Protein AF-A0A839JGN2-F1 (afdb_monomer)

Structure (mmCIF, N/CA/C/O backbone):
data_AF-A0A839JGN2-F1
#
_entry.id   AF-A0A839JGN2-F1
#
loop_
_atom_site.group_PDB
_atom_site.id
_atom_site.type_symbol
_atom_site.label_atom_id
_atom_site.label_alt_id
_atom_site.label_comp_id
_atom_site.label_asym_id
_atom_site.label_entity_id
_atom_site.label_seq_id
_atom_site.pdbx_PDB_ins_code
_atom_site.Cartn_x
_atom_site.Cartn_y
_atom_site.Cartn_z
_atom_site.occupancy
_atom_site.B_iso_or_equiv
_atom_site.auth_seq_id
_atom_site.auth_comp_id
_atom_site.auth_asym_id
_atom_site.auth_atom_id
_atom_site.pdbx_PDB_model_num
ATOM 1 N N . MET A 1 1 ? 6.045 -3.611 -18.227 1.00 92.69 1 MET A N 1
ATOM 2 C CA . MET A 1 1 ? 7.074 -3.092 -19.153 1.00 92.69 1 MET A CA 1
ATOM 3 C C . MET A 1 1 ? 8.140 -4.150 -19.442 1.00 92.69 1 MET A C 1
ATOM 5 O O . MET A 1 1 ? 8.399 -4.988 -18.579 1.00 92.69 1 MET A O 1
ATOM 9 N N . ALA A 1 2 ? 8.732 -4.194 -20.642 1.00 96.12 2 ALA 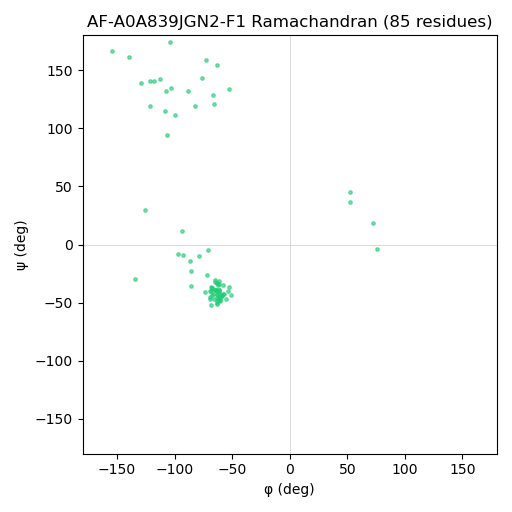A N 1
ATOM 10 C CA . ALA A 1 2 ? 9.823 -5.134 -20.923 1.00 96.12 2 ALA A CA 1
ATOM 11 C C . ALA A 1 2 ? 11.137 -4.646 -20.293 1.00 96.12 2 ALA A C 1
ATOM 13 O O . ALA A 1 2 ? 11.413 -3.451 -20.277 1.00 96.12 2 ALA A O 1
ATOM 14 N N . LEU A 1 3 ? 11.969 -5.567 -19.793 1.00 96.31 3 LEU A N 1
ATOM 15 C CA . LEU A 1 3 ? 13.224 -5.245 -19.096 1.00 96.31 3 LEU A CA 1
ATOM 16 C C . LEU A 1 3 ? 14.151 -4.317 -19.898 1.00 96.31 3 LEU A C 1
ATOM 18 O O . LEU A 1 3 ? 14.818 -3.461 -19.323 1.00 96.31 3 LEU A O 1
ATOM 22 N N . ARG A 1 4 ? 14.191 -4.476 -21.225 1.00 95.56 4 ARG A N 1
ATOM 23 C CA . ARG A 1 4 ? 15.002 -3.620 -22.099 1.00 95.56 4 ARG A CA 1
ATOM 24 C C . ARG A 1 4 ? 14.530 -2.166 -22.073 1.00 95.56 4 ARG A C 1
ATOM 26 O O . ARG A 1 4 ? 15.369 -1.275 -22.067 1.00 95.56 4 ARG A O 1
ATOM 33 N N . ASP A 1 5 ? 13.222 -1.947 -22.033 1.00 95.81 5 ASP A N 1
ATOM 34 C CA . ASP A 1 5 ? 12.643 -0.605 -22.044 1.00 95.81 5 ASP A CA 1
ATOM 35 C C . ASP A 1 5 ? 12.865 0.067 -20.682 1.00 95.81 5 ASP A C 1
ATOM 37 O O . ASP A 1 5 ? 13.313 1.206 -20.626 1.00 95.81 5 ASP A O 1
ATOM 41 N N . VAL A 1 6 ? 12.712 -0.685 -19.580 1.00 95.75 6 VAL A N 1
ATOM 42 C CA . VAL A 1 6 ? 13.042 -0.208 -18.219 1.00 95.75 6 VAL A CA 1
ATOM 43 C C . VAL A 1 6 ? 14.495 0.233 -18.125 1.00 95.75 6 VAL A C 1
ATOM 45 O O . VAL A 1 6 ? 14.779 1.277 -17.556 1.00 95.75 6 VAL A O 1
ATOM 48 N N . LYS A 1 7 ? 15.426 -0.530 -18.708 1.00 94.44 7 LYS A N 1
ATOM 49 C CA . LYS A 1 7 ? 16.849 -0.172 -18.698 1.00 94.44 7 LYS A CA 1
ATOM 50 C C . LYS A 1 7 ? 17.109 1.203 -19.330 1.00 94.44 7 LYS A C 1
ATOM 52 O O . LYS A 1 7 ? 18.012 1.900 -18.881 1.00 94.44 7 LYS A O 1
ATOM 57 N N . ASN A 1 8 ? 16.346 1.574 -20.357 1.00 96.62 8 ASN A N 1
ATOM 58 C CA . ASN A 1 8 ? 16.521 2.839 -21.070 1.00 96.62 8 ASN A CA 1
ATOM 59 C C . ASN A 1 8 ? 15.777 4.012 -20.409 1.00 96.62 8 ASN A C 1
ATOM 61 O O . ASN A 1 8 ? 16.184 5.151 -20.603 1.00 96.62 8 ASN A O 1
ATOM 65 N N . HIS A 1 9 ? 14.733 3.733 -19.621 1.00 96.25 9 HIS A N 1
ATOM 66 C CA . HIS A 1 9 ? 13.836 4.735 -19.027 1.00 96.25 9 HIS A CA 1
ATOM 67 C C . HIS A 1 9 ? 13.719 4.601 -17.500 1.00 96.25 9 HIS A C 1
ATOM 69 O O . HIS A 1 9 ? 12.681 4.908 -16.922 1.00 96.25 9 HIS A O 1
ATOM 75 N N . LEU A 1 10 ? 14.763 4.111 -16.818 1.00 96.31 10 LEU A N 1
ATOM 76 C CA . LEU A 1 10 ? 14.672 3.804 -15.385 1.00 96.31 10 LEU A CA 1
ATOM 77 C C . LEU A 1 10 ? 14.353 5.046 -14.544 1.00 96.31 10 LEU A C 1
ATOM 79 O O . LEU A 1 10 ? 13.552 4.949 -13.624 1.00 96.31 10 LEU A O 1
ATOM 83 N N . SER A 1 11 ? 14.942 6.198 -14.873 1.00 97.19 11 SER A N 1
ATOM 84 C CA . SER A 1 11 ? 14.662 7.451 -14.165 1.00 97.19 11 SER A CA 1
ATOM 85 C C . SER A 1 11 ? 13.189 7.837 -14.261 1.00 97.19 11 SER A C 1
ATOM 87 O O . SER A 1 11 ? 12.585 8.106 -13.236 1.00 97.19 11 SER A O 1
ATOM 89 N N . GLU A 1 12 ? 12.589 7.772 -15.454 1.00 96.44 12 GLU A N 1
ATOM 90 C CA . GLU A 1 12 ? 11.158 8.052 -15.654 1.00 96.44 12 GLU A CA 1
ATOM 91 C C . GLU A 1 12 ? 10.273 7.073 -14.871 1.00 96.44 12 GLU A C 1
ATOM 93 O O . GLU A 1 12 ? 9.274 7.481 -14.289 1.00 96.44 12 GLU A O 1
ATOM 98 N N . VAL A 1 13 ? 10.658 5.793 -14.819 1.00 96.69 13 VAL A N 1
ATOM 99 C CA . VAL A 1 13 ? 9.943 4.772 -14.038 1.00 96.69 13 VAL A CA 1
ATOM 100 C C . VAL A 1 13 ? 9.974 5.085 -12.546 1.00 96.69 13 VAL A C 1
ATOM 102 O O . VAL A 1 13 ? 8.938 4.978 -11.900 1.00 96.69 13 VAL A O 1
ATOM 105 N N . VAL A 1 14 ? 11.138 5.445 -11.998 1.00 96.50 14 VAL A N 1
ATOM 106 C CA . VAL A 1 14 ? 11.285 5.792 -10.573 1.00 96.50 14 VAL A CA 1
ATOM 107 C C . VAL A 1 14 ? 10.453 7.031 -10.247 1.00 96.50 14 VAL A C 1
ATOM 109 O O . VAL A 1 14 ? 9.606 6.996 -9.361 1.00 96.50 14 VAL A O 1
ATOM 112 N N . ASP A 1 15 ? 10.621 8.078 -11.045 1.00 96.50 15 ASP A N 1
ATOM 113 C CA . ASP A 1 15 ? 9.864 9.321 -10.966 1.00 96.50 15 ASP A CA 1
ATOM 114 C C . ASP A 1 15 ? 8.341 9.102 -11.003 1.00 96.50 15 ASP A C 1
ATOM 116 O O . ASP A 1 15 ? 7.587 9.788 -10.312 1.00 96.50 15 ASP A O 1
ATOM 120 N N . GLN A 1 16 ? 7.876 8.173 -11.841 1.00 95.50 16 GLN A N 1
ATOM 121 C CA . GLN A 1 16 ? 6.464 7.832 -11.955 1.00 95.50 16 GLN A CA 1
ATOM 122 C C . GLN A 1 16 ? 5.956 7.136 -10.688 1.00 95.50 16 GLN A C 1
ATOM 124 O O . GLN A 1 16 ? 4.957 7.578 -10.124 1.00 95.50 16 GLN A O 1
ATOM 129 N N . VAL A 1 17 ? 6.632 6.076 -10.224 1.00 97.00 17 VAL A N 1
ATOM 130 C CA . VAL A 1 17 ? 6.162 5.322 -9.046 1.00 97.00 17 VAL A CA 1
ATOM 131 C C . VAL A 1 17 ? 6.197 6.166 -7.773 1.00 97.00 17 VAL A C 1
ATOM 133 O O . VAL A 1 17 ? 5.328 5.999 -6.928 1.00 97.00 17 VAL A O 1
ATOM 136 N N . GLU 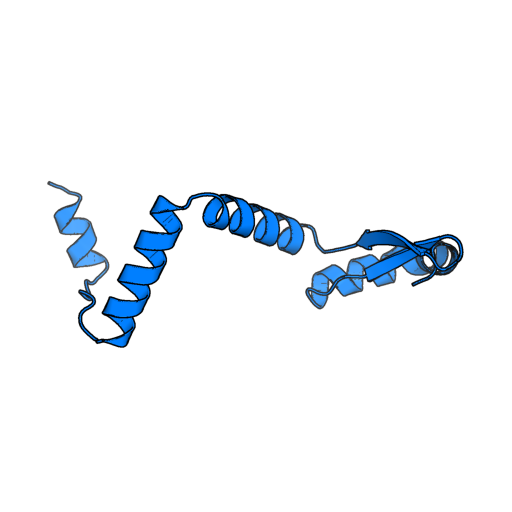A 1 18 ? 7.144 7.101 -7.649 1.00 96.31 18 GLU A N 1
ATOM 137 C CA . GLU A 1 18 ? 7.206 8.027 -6.511 1.00 96.31 18 GLU A CA 1
ATOM 138 C C . GLU A 1 18 ? 6.056 9.039 -6.501 1.00 96.31 18 GLU A C 1
ATOM 140 O O . GLU A 1 18 ? 5.528 9.353 -5.440 1.00 96.31 18 GLU A O 1
ATOM 145 N N . ARG A 1 19 ? 5.660 9.574 -7.663 1.00 96.00 19 ARG A N 1
ATOM 146 C CA . ARG A 1 19 ? 4.629 10.626 -7.730 1.00 96.00 19 ARG A CA 1
ATOM 147 C C . ARG A 1 19 ? 3.210 10.086 -7.777 1.00 96.00 19 ARG A C 1
ATOM 149 O O . ARG A 1 19 ? 2.293 10.730 -7.275 1.00 96.00 19 ARG A O 1
ATOM 156 N N . GLU A 1 20 ? 3.017 8.963 -8.456 1.00 95.31 20 GLU A N 1
ATOM 157 C CA . GLU A 1 20 ? 1.688 8.426 -8.749 1.00 95.31 20 GLU A CA 1
ATOM 158 C C . GLU A 1 20 ? 1.256 7.343 -7.756 1.00 95.31 20 GLU A C 1
ATOM 160 O O . GLU A 1 20 ? 0.095 6.940 -7.791 1.00 95.31 20 GLU A O 1
ATOM 165 N N . HIS A 1 21 ? 2.156 6.885 -6.874 1.00 91.75 21 HIS A N 1
ATOM 166 C CA . HIS A 1 21 ? 1.927 5.739 -5.986 1.00 91.75 21 HIS A CA 1
ATOM 167 C C . HIS A 1 21 ? 1.451 4.485 -6.752 1.00 91.75 21 HIS A C 1
ATOM 169 O O . HIS A 1 21 ? 0.592 3.725 -6.297 1.00 91.75 21 HIS A O 1
ATOM 175 N N . ASP A 1 22 ? 1.985 4.288 -7.964 1.00 90.56 22 ASP A N 1
ATOM 176 C CA . ASP A 1 22 ? 1.708 3.127 -8.816 1.00 90.56 22 ASP A CA 1
ATOM 177 C C . ASP A 1 22 ? 2.883 2.132 -8.799 1.00 90.56 22 ASP A C 1
ATOM 179 O O . ASP A 1 22 ? 3.952 2.370 -8.232 1.00 90.56 22 ASP A O 1
ATOM 183 N N . ARG A 1 23 ? 2.698 0.980 -9.446 1.00 95.69 23 ARG A N 1
ATOM 184 C CA . ARG A 1 23 ? 3.702 -0.071 -9.600 1.00 95.69 23 ARG A CA 1
ATOM 185 C C . ARG A 1 23 ? 3.992 -0.373 -11.060 1.00 95.69 23 ARG A C 1
ATOM 187 O O . ARG A 1 23 ? 3.095 -0.560 -11.880 1.00 95.69 23 ARG A O 1
ATOM 194 N N . VAL A 1 24 ? 5.262 -0.614 -11.367 1.00 97.31 24 VAL A N 1
ATOM 195 C CA . VAL A 1 24 ? 5.685 -1.080 -12.692 1.00 97.31 24 VAL A CA 1
ATOM 196 C C . VAL A 1 24 ? 6.125 -2.536 -12.626 1.00 97.31 24 VAL A C 1
ATOM 198 O O . VAL A 1 24 ? 7.141 -2.879 -12.027 1.00 97.31 24 VAL A O 1
ATOM 201 N N . VAL A 1 25 ? 5.390 -3.417 -13.309 1.00 97.88 25 VAL A N 1
ATOM 202 C CA . VAL A 1 25 ? 5.780 -4.827 -13.467 1.00 97.88 25 VAL A CA 1
ATOM 203 C C . VAL A 1 25 ? 6.788 -4.964 -14.607 1.00 97.88 25 VAL A C 1
ATOM 205 O O . VAL A 1 25 ? 6.481 -4.682 -15.769 1.00 97.88 25 VAL A O 1
ATOM 208 N N . ILE A 1 26 ? 7.988 -5.445 -14.298 1.00 97.94 26 ILE A N 1
ATOM 209 C CA . ILE A 1 26 ? 9.055 -5.725 -15.259 1.00 97.94 26 ILE A CA 1
ATOM 210 C C . ILE A 1 26 ? 8.916 -7.154 -15.779 1.00 97.94 26 ILE A C 1
ATOM 212 O O . ILE A 1 26 ? 8.810 -8.107 -15.006 1.00 97.94 26 ILE A O 1
ATOM 216 N N . THR A 1 27 ? 8.983 -7.320 -17.100 1.00 98.38 27 THR A N 1
ATOM 217 C CA . THR A 1 27 ? 8.938 -8.628 -17.763 1.00 98.38 27 THR A CA 1
ATOM 218 C C . THR A 1 27 ? 10.262 -8.986 -18.440 1.00 98.38 27 THR A C 1
ATOM 220 O O . THR A 1 27 ? 10.922 -8.139 -19.047 1.00 98.38 27 THR A O 1
ATOM 223 N N . LYS A 1 28 ? 10.643 -10.266 -18.383 1.00 97.25 28 LYS A N 1
ATOM 224 C CA . LYS A 1 28 ? 11.788 -10.852 -19.093 1.00 97.25 28 LYS A CA 1
ATOM 225 C C . LYS A 1 28 ? 11.288 -11.983 -19.994 1.00 97.25 28 LYS A C 1
ATOM 227 O O . LYS A 1 28 ? 10.705 -12.952 -19.514 1.00 97.25 28 LYS A O 1
ATOM 232 N N . HIS A 1 29 ? 11.498 -11.854 -21.306 1.00 9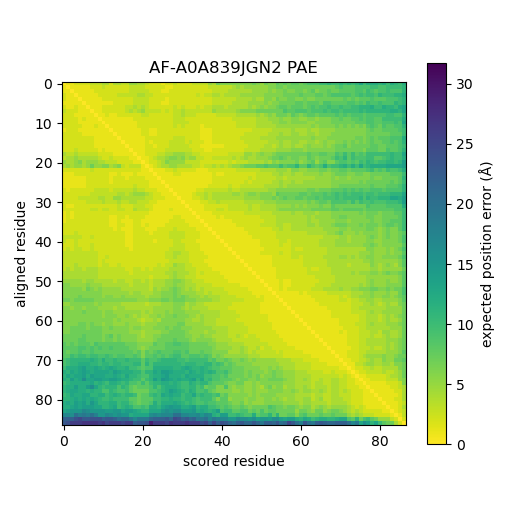5.88 29 HIS A N 1
ATOM 233 C CA . HIS A 1 29 ?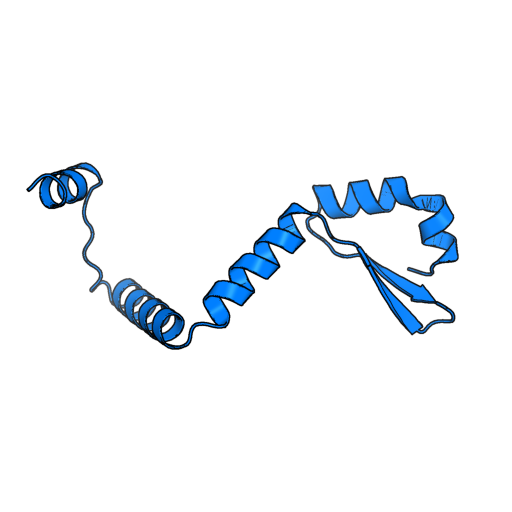 10.931 -12.761 -22.321 1.00 95.88 29 HIS A CA 1
ATOM 234 C C . HIS A 1 29 ? 9.403 -12.925 -22.179 1.00 95.88 29 HIS A C 1
ATOM 236 O O . HIS A 1 29 ? 8.890 -14.040 -22.159 1.00 95.88 29 HIS A O 1
ATOM 242 N N . GLY A 1 30 ? 8.688 -11.809 -21.991 1.00 95.81 30 GLY A N 1
ATOM 243 C CA . GLY A 1 30 ? 7.225 -11.780 -21.849 1.00 95.81 30 GLY A CA 1
ATOM 244 C C . GLY A 1 30 ? 6.681 -12.254 -20.496 1.00 95.81 30 GLY A C 1
ATOM 245 O O . GLY A 1 30 ? 5.482 -12.153 -20.264 1.00 95.81 30 GLY A O 1
ATOM 246 N N . ARG A 1 31 ? 7.533 -12.734 -19.580 1.00 97.81 31 ARG A N 1
ATOM 247 C CA . ARG A 1 31 ? 7.115 -13.223 -18.257 1.00 97.81 31 ARG A CA 1
ATOM 248 C C . ARG A 1 31 ? 7.426 -12.200 -17.162 1.00 97.81 31 ARG A C 1
ATOM 250 O O . ARG A 1 31 ? 8.544 -11.680 -17.178 1.00 97.81 31 ARG A O 1
ATOM 257 N N . PRO A 1 32 ? 6.506 -11.915 -16.220 1.00 98.19 32 PRO A N 1
ATOM 258 C CA . PRO A 1 32 ? 6.798 -11.089 -15.048 1.00 98.19 32 PRO A CA 1
ATOM 259 C C . PRO A 1 32 ? 8.020 -11.609 -14.288 1.00 98.19 32 PRO A C 1
ATOM 261 O O . PRO A 1 32 ? 8.157 -12.814 -14.084 1.00 98.19 32 PRO A O 1
ATOM 264 N N . ALA A 1 33 ? 8.920 -10.705 -13.915 1.00 97.88 33 ALA A N 1
ATOM 265 C CA . ALA A 1 33 ? 10.196 -11.041 -13.288 1.00 97.88 33 ALA A CA 1
ATOM 266 C C . ALA A 1 33 ? 10.521 -10.163 -12.072 1.00 97.88 33 ALA A C 1
ATOM 268 O O . ALA A 1 33 ? 11.203 -10.632 -11.167 1.00 97.88 33 ALA A O 1
ATOM 269 N N . ALA A 1 34 ? 10.056 -8.912 -12.049 1.00 97.44 34 ALA A N 1
ATOM 270 C CA . ALA A 1 34 ? 10.227 -7.995 -10.924 1.00 97.44 34 ALA A CA 1
ATOM 271 C C . ALA A 1 34 ? 9.108 -6.944 -10.913 1.00 97.44 34 ALA A C 1
ATOM 273 O O . ALA A 1 34 ? 8.401 -6.779 -11.910 1.00 97.44 34 ALA A O 1
ATOM 274 N N . VAL A 1 35 ? 8.968 -6.226 -9.803 1.00 97.56 35 VAL A N 1
ATOM 275 C CA . VAL A 1 35 ? 8.074 -5.072 -9.663 1.00 97.56 35 VAL A CA 1
ATOM 276 C C . VAL A 1 35 ? 8.884 -3.917 -9.085 1.00 97.56 35 VAL A C 1
ATOM 278 O O . VAL A 1 35 ? 9.707 -4.137 -8.201 1.00 97.56 35 VAL A O 1
ATOM 281 N N . VAL A 1 36 ? 8.662 -2.713 -9.604 1.00 97.25 36 VAL A N 1
ATOM 282 C CA . VAL A 1 36 ? 9.163 -1.458 -9.036 1.00 97.25 36 VAL A CA 1
ATOM 283 C C . VAL A 1 36 ? 7.982 -0.729 -8.411 1.00 97.25 36 VAL A C 1
ATOM 285 O O . VAL A 1 36 ? 6.929 -0.630 -9.038 1.00 97.25 36 VAL A O 1
ATOM 288 N N . VAL A 1 37 ? 8.169 -0.261 -7.185 1.00 97.69 37 VAL A N 1
ATOM 289 C CA . VAL A 1 37 ? 7.246 0.562 -6.394 1.00 97.69 37 VAL A CA 1
ATOM 290 C C . VAL A 1 37 ? 8.074 1.619 -5.671 1.00 97.69 37 VAL A C 1
ATOM 292 O O . VAL A 1 37 ? 9.292 1.443 -5.545 1.00 97.69 37 VAL A O 1
ATOM 295 N N . SER A 1 38 ? 7.440 2.692 -5.199 1.00 97.88 38 SER A N 1
ATOM 296 C CA . SER A 1 38 ? 8.116 3.631 -4.305 1.00 97.88 38 SER A CA 1
ATOM 297 C C . SER A 1 38 ? 8.507 2.938 -2.990 1.00 97.88 38 SER A C 1
ATOM 299 O O . SER A 1 38 ? 7.914 1.930 -2.588 1.00 97.88 38 SER A O 1
ATOM 301 N N . VAL A 1 39 ? 9.536 3.463 -2.321 1.00 97.56 39 VAL A N 1
ATOM 302 C CA . VAL A 1 39 ? 9.975 2.936 -1.019 1.00 97.56 39 VAL A CA 1
ATOM 303 C C . VAL A 1 39 ? 8.877 3.109 0.032 1.00 97.56 39 VAL A C 1
ATOM 305 O O . VAL A 1 39 ? 8.629 2.185 0.804 1.00 97.56 39 VAL A O 1
ATOM 308 N N . ASP A 1 40 ? 8.187 4.249 0.018 1.00 97.19 40 ASP A N 1
ATOM 309 C CA . ASP A 1 40 ? 7.113 4.560 0.963 1.00 97.19 40 ASP A CA 1
ATOM 310 C C . ASP A 1 40 ? 5.914 3.618 0.792 1.00 97.19 40 ASP A C 1
ATOM 312 O O . ASP A 1 40 ? 5.349 3.148 1.784 1.00 97.19 40 ASP A O 1
ATOM 316 N N . ASP A 1 41 ? 5.561 3.261 -0.448 1.00 97.06 41 ASP A N 1
ATOM 317 C CA . ASP A 1 41 ? 4.488 2.296 -0.703 1.00 97.06 41 ASP A CA 1
ATOM 318 C C . ASP A 1 41 ? 4.888 0.888 -0.264 1.00 97.06 41 ASP A C 1
ATOM 320 O O . ASP A 1 41 ? 4.070 0.165 0.307 1.00 97.06 41 ASP A O 1
ATOM 324 N N . LEU A 1 42 ? 6.145 0.482 -0.492 1.00 97.88 42 LEU A N 1
ATOM 325 C CA . LEU A 1 42 ? 6.631 -0.809 -0.007 1.00 97.88 42 LEU A CA 1
ATOM 326 C C . LEU A 1 42 ? 6.576 -0.873 1.525 1.00 97.88 42 LEU A C 1
ATOM 328 O O . LEU A 1 42 ? 6.032 -1.836 2.062 1.00 97.88 42 LEU A O 1
ATOM 332 N N . ALA A 1 43 ? 7.062 0.162 2.213 1.00 97.50 43 ALA A N 1
ATOM 333 C CA . ALA A 1 43 ? 7.017 0.244 3.670 1.00 97.50 43 ALA A CA 1
ATOM 334 C C . ALA A 1 43 ? 5.571 0.219 4.198 1.00 97.50 43 ALA A C 1
ATOM 336 O O . ALA A 1 43 ? 5.266 -0.515 5.138 1.00 97.50 43 ALA A O 1
ATOM 337 N N . SER A 1 44 ? 4.658 0.944 3.545 1.00 96.81 44 SER A N 1
ATOM 338 C CA . SER A 1 44 ? 3.230 0.963 3.893 1.00 96.81 44 SER A CA 1
ATOM 339 C C . SER A 1 44 ? 2.567 -0.411 3.719 1.00 96.81 44 SER A C 1
ATOM 341 O O . SER A 1 44 ? 1.740 -0.830 4.536 1.00 96.81 44 SER A O 1
ATOM 343 N N . LEU A 1 45 ? 2.930 -1.149 2.663 1.00 96.75 45 LEU A N 1
ATOM 344 C CA . LEU A 1 45 ? 2.463 -2.520 2.444 1.00 96.75 45 LEU A CA 1
ATOM 345 C C . LEU A 1 45 ? 3.010 -3.476 3.507 1.00 96.75 45 LEU A C 1
ATOM 347 O O . LEU A 1 45 ? 2.26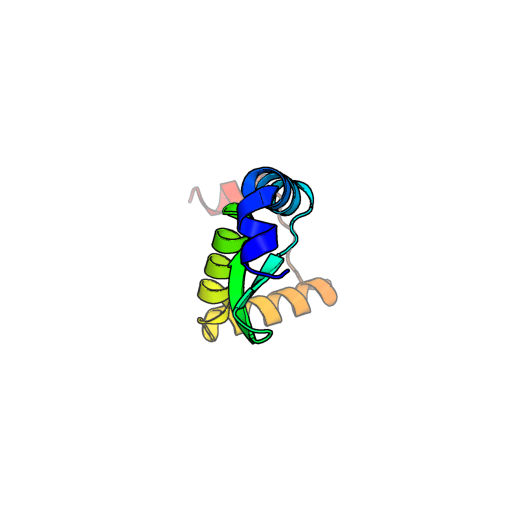1 -4.312 4.011 1.00 96.75 45 LEU A O 1
ATOM 351 N N . GLU A 1 46 ? 4.289 -3.358 3.857 1.00 97.69 46 GLU A N 1
ATOM 352 C CA . GLU A 1 46 ? 4.924 -4.175 4.893 1.00 97.69 46 GLU A CA 1
ATOM 353 C C . GLU A 1 46 ? 4.299 -3.930 6.273 1.00 97.69 46 GLU A C 1
ATOM 355 O O . GLU A 1 46 ? 3.971 -4.894 6.967 1.00 97.69 46 GLU A O 1
ATOM 360 N N . GLU A 1 47 ? 4.034 -2.674 6.638 1.00 97.19 47 GLU A N 1
ATOM 361 C CA . GLU A 1 47 ? 3.312 -2.322 7.867 1.00 97.19 47 GLU A CA 1
ATOM 362 C C . GLU A 1 47 ? 1.890 -2.900 7.863 1.00 97.19 47 GLU A C 1
ATOM 364 O O . GLU A 1 47 ? 1.460 -3.544 8.824 1.00 97.19 47 GLU A O 1
ATOM 369 N N . THR A 1 48 ? 1.168 -2.755 6.748 1.00 95.94 48 THR A N 1
ATOM 370 C CA . THR A 1 48 ? -0.175 -3.334 6.599 1.00 95.94 48 THR A CA 1
ATOM 37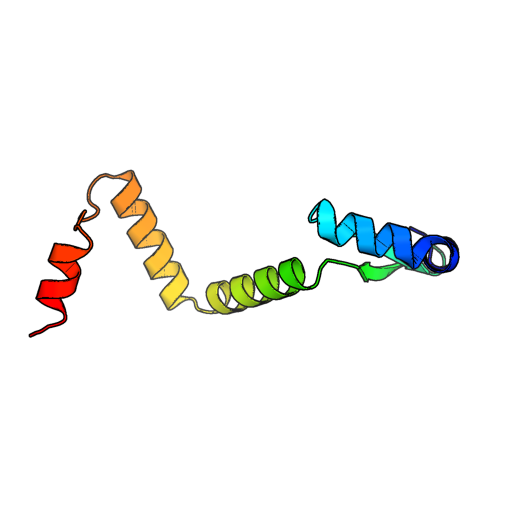1 C C . THR A 1 48 ? -0.151 -4.851 6.797 1.00 95.94 48 THR A C 1
ATOM 373 O O . THR A 1 48 ? -1.026 -5.402 7.470 1.00 95.94 48 THR A O 1
ATOM 376 N N . LEU A 1 49 ? 0.843 -5.545 6.233 1.00 97.38 49 LEU A N 1
ATOM 377 C CA . LEU A 1 49 ? 1.001 -6.992 6.379 1.00 97.38 49 LEU A CA 1
ATOM 378 C C . LEU A 1 49 ? 1.363 -7.401 7.811 1.00 97.38 49 LEU A C 1
ATOM 380 O O . LEU A 1 49 ? 0.844 -8.415 8.284 1.00 97.38 49 LEU A O 1
ATOM 384 N N . ASP A 1 50 ? 2.187 -6.624 8.515 1.00 97.00 50 ASP A N 1
ATOM 385 C CA . ASP A 1 50 ? 2.501 -6.858 9.929 1.00 97.00 50 ASP A CA 1
ATOM 386 C C . ASP A 1 50 ? 1.238 -6.810 10.804 1.00 97.00 50 ASP A C 1
ATOM 388 O O . ASP A 1 50 ? 1.012 -7.700 11.628 1.00 97.00 50 ASP A O 1
ATOM 392 N N . ILE A 1 51 ? 0.362 -5.829 10.576 1.00 97.00 51 ILE A N 1
ATOM 393 C CA . ILE A 1 51 ? -0.918 -5.726 11.287 1.00 97.00 51 ILE A CA 1
ATOM 394 C C . ILE A 1 51 ? -1.880 -6.843 10.868 1.00 97.00 51 ILE A C 1
ATOM 396 O O . ILE A 1 51 ? -2.462 -7.518 11.725 1.00 97.00 51 ILE A O 1
ATOM 400 N N . ALA A 1 52 ? -2.032 -7.085 9.563 1.00 96.12 52 ALA A N 1
ATOM 401 C CA . ALA A 1 52 ? -2.935 -8.107 9.030 1.00 96.12 52 ALA A CA 1
ATOM 402 C C . ALA A 1 52 ? -2.559 -9.523 9.493 1.00 96.12 52 ALA A C 1
ATOM 404 O O . ALA A 1 52 ? -3.437 -10.367 9.696 1.00 96.12 52 ALA A O 1
ATOM 405 N N . GLY A 1 53 ? -1.266 -9.771 9.714 1.00 96.31 53 GLY A N 1
ATOM 406 C CA . GLY A 1 53 ? -0.729 -11.021 10.241 1.00 96.31 53 GLY A CA 1
ATOM 407 C C . GLY A 1 53 ? -1.036 -11.281 11.719 1.00 96.31 53 GLY A C 1
ATOM 408 O O . GLY A 1 53 ? -0.712 -12.362 12.206 1.00 96.31 53 GLY A O 1
ATOM 409 N N . ARG A 1 54 ? -1.670 -10.341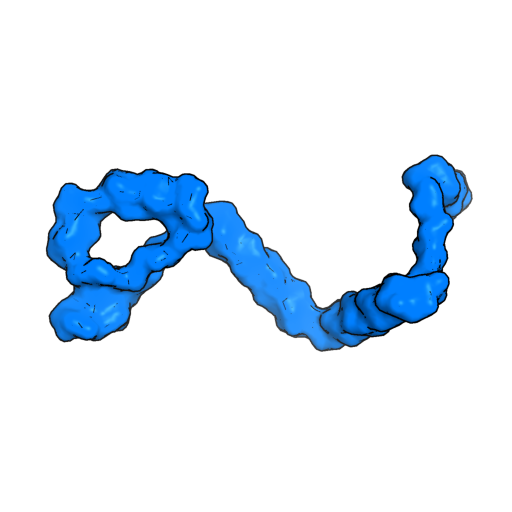 12.441 1.00 97.94 54 ARG A N 1
ATOM 410 C CA . ARG A 1 54 ? -2.012 -10.445 13.873 1.00 97.94 54 ARG A CA 1
ATOM 411 C C . ARG A 1 54 ? -3.523 -10.679 14.054 1.00 97.94 54 ARG A C 1
ATOM 413 O O . ARG A 1 54 ? -4.292 -9.718 14.133 1.00 97.94 54 ARG A O 1
ATOM 420 N N . PRO A 1 55 ? -4.004 -11.935 14.186 1.00 97.31 55 PRO A N 1
ATOM 421 C CA . PRO A 1 55 ? -5.440 -12.231 14.160 1.00 97.31 55 PRO A CA 1
ATOM 422 C C . PRO A 1 55 ? -6.235 -11.585 15.300 1.00 97.31 55 PRO A C 1
ATOM 424 O O . PRO A 1 55 ? -7.392 -11.215 15.115 1.00 97.31 55 PRO A O 1
ATOM 427 N N . GLN A 1 56 ? -5.640 -11.470 16.489 1.00 97.69 56 GLN A N 1
ATOM 428 C CA . GLN A 1 56 ? -6.236 -10.817 17.656 1.00 97.69 56 GLN A CA 1
ATOM 429 C C . GLN A 1 56 ? -6.470 -9.331 17.380 1.00 97.69 56 GLN A C 1
ATOM 431 O O . GLN A 1 56 ? -7.582 -8.845 17.576 1.00 97.69 56 GLN A O 1
ATOM 436 N N . LEU A 1 57 ? -5.447 -8.647 16.866 1.00 97.31 57 LEU A N 1
ATOM 437 C CA . LEU A 1 57 ? -5.512 -7.230 16.530 1.00 97.31 57 LEU A CA 1
ATOM 438 C C . LEU A 1 57 ? -6.536 -6.973 15.422 1.00 97.31 57 LEU A C 1
ATOM 440 O 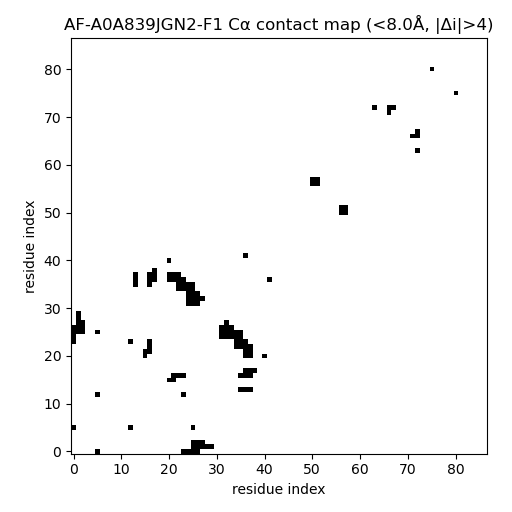O . LEU A 1 57 ? -7.375 -6.089 15.547 1.00 97.31 57 LEU A O 1
ATOM 444 N N . MET A 1 58 ? -6.566 -7.818 14.390 1.00 98.00 58 MET A N 1
ATOM 445 C CA . MET A 1 58 ? -7.575 -7.719 13.332 1.00 98.00 58 MET A CA 1
ATOM 446 C C . MET A 1 58 ? -9.010 -7.904 13.842 1.00 98.00 58 MET A C 1
ATOM 448 O O . MET A 1 58 ? -9.926 -7.273 13.314 1.00 98.00 58 MET A O 1
ATOM 452 N N . ARG A 1 59 ? -9.237 -8.745 14.863 1.00 97.75 59 ARG A N 1
ATOM 453 C CA . ARG A 1 59 ? -10.556 -8.843 15.513 1.00 97.75 59 ARG A CA 1
ATOM 454 C C . ARG A 1 59 ? -10.908 -7.568 16.272 1.00 97.75 59 ARG A C 1
ATOM 456 O O . ARG A 1 59 ? -12.039 -7.115 16.146 1.00 97.75 59 ARG A O 1
ATOM 463 N N . GLN A 1 60 ? -9.956 -6.994 17.007 1.00 97.31 60 GLN A N 1
ATOM 464 C CA . GLN A 1 60 ? -10.152 -5.731 17.727 1.00 97.31 60 GLN A CA 1
ATOM 465 C C . GLN A 1 60 ? -10.486 -4.591 16.760 1.00 97.31 60 GLN A C 1
ATOM 467 O O . GLN A 1 60 ? -11.507 -3.941 16.937 1.00 97.31 60 GLN A O 1
ATOM 472 N N . ILE A 1 61 ? -9.717 -4.433 15.677 1.00 96.62 61 ILE A N 1
ATOM 473 C CA . ILE A 1 61 ? -9.975 -3.421 14.639 1.00 96.62 61 ILE A CA 1
ATOM 474 C C . ILE A 1 61 ? -11.395 -3.563 14.072 1.00 96.62 61 ILE A C 1
ATOM 476 O O . ILE A 1 61 ? -12.122 -2.580 13.972 1.00 96.62 61 ILE A O 1
ATOM 480 N N . ARG A 1 62 ? -11.828 -4.783 13.724 1.00 96.88 62 ARG A N 1
ATOM 481 C CA . ARG A 1 62 ? -13.183 -5.018 13.187 1.00 96.88 62 ARG A CA 1
ATOM 482 C C . ARG A 1 62 ? -14.289 -4.708 14.199 1.00 96.88 62 ARG A C 1
ATOM 484 O O . ARG A 1 62 ? -15.321 -4.172 13.799 1.00 96.88 62 ARG A O 1
ATOM 491 N N . ALA A 1 63 ? -14.084 -5.047 15.472 1.00 96.88 63 ALA A N 1
ATOM 492 C CA . ALA A 1 63 ? -15.027 -4.719 16.539 1.00 96.88 63 ALA A CA 1
ATOM 493 C C . ALA A 1 63 ? -15.159 -3.196 16.692 1.00 96.88 63 ALA A C 1
ATOM 495 O O . ALA A 1 63 ? -16.260 -2.674 16.552 1.00 96.88 63 ALA A O 1
ATOM 496 N N . SER A 1 64 ? -14.038 -2.478 16.808 1.00 96.06 64 SER A N 1
ATOM 497 C CA . SER A 1 64 ? -14.037 -1.014 16.923 1.00 96.06 64 SER A CA 1
ATOM 498 C C . SER A 1 64 ? -14.650 -0.317 15.704 1.00 96.06 64 SER A C 1
ATOM 500 O O . SER A 1 64 ? -15.403 0.638 15.854 1.00 96.06 64 SER A O 1
ATOM 502 N N . LEU A 1 65 ? -14.405 -0.806 14.481 1.00 96.88 65 LEU A N 1
ATOM 503 C CA . LEU A 1 65 ? -15.067 -0.269 13.281 1.00 96.88 65 LEU A CA 1
ATOM 504 C C . LEU A 1 65 ? -16.590 -0.477 13.307 1.00 96.88 65 LEU A C 1
ATOM 506 O O . LEU A 1 65 ? -17.328 0.364 12.797 1.00 96.88 65 LEU A O 1
ATOM 510 N N . THR A 1 66 ? -17.060 -1.577 13.901 1.00 97.50 66 THR A N 1
ATOM 511 C CA . THR A 1 66 ? -18.496 -1.850 14.072 1.00 97.50 66 THR A CA 1
ATOM 512 C C . THR A 1 66 ? -19.113 -0.891 15.090 1.00 97.50 66 THR A C 1
ATOM 514 O O . THR A 1 66 ? -20.152 -0.306 14.804 1.00 97.50 66 THR A O 1
ATOM 517 N N . GLU A 1 67 ? -18.447 -0.671 16.227 1.00 97.00 67 GLU A N 1
ATOM 518 C CA . GLU A 1 67 ? -18.864 0.294 17.258 1.00 97.00 67 GLU A CA 1
ATOM 519 C C . GLU A 1 67 ? -18.948 1.721 16.693 1.00 97.00 67 GLU A C 1
ATOM 521 O O . GLU A 1 67 ? -19.938 2.420 16.906 1.00 97.00 67 GLU A O 1
ATOM 526 N N . ILE A 1 68 ? -17.951 2.142 15.901 1.00 96.38 68 ILE A N 1
ATOM 527 C CA . ILE A 1 68 ? -17.958 3.450 15.222 1.00 96.38 68 ILE A CA 1
ATOM 528 C C . ILE A 1 68 ? -19.158 3.561 14.278 1.00 96.38 68 ILE A C 1
ATOM 530 O O . ILE A 1 68 ? -19.877 4.558 14.313 1.00 96.38 68 ILE A O 1
ATOM 534 N N . ALA A 1 69 ? -19.398 2.545 13.445 1.00 96.56 69 ALA A N 1
ATOM 535 C CA . ALA A 1 69 ? -20.511 2.549 12.497 1.00 96.56 69 ALA A CA 1
ATOM 536 C C . ALA A 1 69 ? -21.887 2.542 13.190 1.00 96.56 69 ALA A C 1
ATOM 538 O O . ALA A 1 69 ? -22.840 3.108 12.654 1.00 96.56 69 ALA A O 1
ATOM 539 N N . ALA A 1 70 ? -21.987 1.930 14.372 1.00 96.81 70 ALA A N 1
ATOM 540 C CA . ALA A 1 70 ? -23.188 1.922 15.202 1.00 96.81 70 ALA A CA 1
ATOM 541 C C . ALA A 1 70 ? -23.390 3.226 16.003 1.00 96.81 70 ALA A C 1
ATOM 543 O O . ALA A 1 70 ? -24.460 3.426 16.575 1.00 96.81 70 ALA A O 1
ATOM 544 N N . GLY A 1 71 ? -22.395 4.122 16.041 1.00 95.94 71 GLY A N 1
ATOM 545 C CA . GLY A 1 71 ? -22.417 5.316 16.892 1.00 95.94 71 GLY A CA 1
ATOM 546 C C . GLY A 1 71 ? -22.228 5.008 18.382 1.00 95.94 71 GLY A C 1
ATOM 547 O O . GLY A 1 71 ? -22.568 5.831 19.226 1.00 95.94 71 GLY A O 1
ATOM 548 N N . GLU A 1 72 ? -21.701 3.826 18.700 1.00 95.50 72 GLU A N 1
ATOM 549 C CA . GLU A 1 72 ? -21.437 3.345 20.061 1.00 95.50 72 GLU A CA 1
ATOM 550 C C . GLU A 1 72 ? -20.002 3.656 20.517 1.00 95.50 72 GLU A C 1
ATOM 552 O O . GLU A 1 72 ? -19.670 3.481 21.687 1.00 95.50 72 GLU A O 1
ATOM 557 N N . ALA A 1 73 ? -19.149 4.127 19.602 1.00 93.25 73 ALA A N 1
ATOM 558 C CA . ALA A 1 73 ? -17.776 4.496 19.912 1.00 93.25 73 ALA A CA 1
ATOM 559 C C . ALA A 1 73 ? -17.710 5.717 20.843 1.00 93.25 73 ALA A C 1
ATOM 561 O O . ALA A 1 73 ? -18.280 6.775 20.561 1.00 93.25 73 ALA A O 1
ATOM 562 N N . GLU A 1 74 ? -16.952 5.579 21.930 1.00 91.12 74 GLU A N 1
ATOM 563 C CA . GLU A 1 74 ? -16.664 6.674 22.849 1.00 91.12 74 GLU A CA 1
ATOM 564 C C . GLU A 1 74 ? -15.810 7.744 22.149 1.00 91.12 74 GLU A C 1
ATOM 566 O O . GLU A 1 74 ? -14.704 7.477 21.673 1.00 91.12 74 GLU A O 1
ATOM 571 N N . VAL A 1 75 ? -16.324 8.974 22.085 1.00 90.75 75 VAL A N 1
ATOM 572 C CA . VAL A 1 75 ? -15.589 10.129 21.560 1.00 90.75 75 VAL A CA 1
ATOM 573 C C . VAL A 1 75 ? -15.041 10.915 22.738 1.00 90.75 75 VAL A C 1
ATOM 575 O O . VAL A 1 75 ? -15.789 11.552 23.474 1.00 90.75 75 VAL A O 1
ATOM 578 N N . VAL A 1 76 ? -13.723 10.898 22.877 1.00 92.56 76 VAL A N 1
ATOM 579 C CA . VAL A 1 76 ? -12.991 11.657 23.892 1.00 92.56 76 VAL A CA 1
ATOM 580 C C . VAL A 1 76 ? -12.066 12.657 23.219 1.00 92.56 76 VAL A C 1
ATOM 582 O O . VAL A 1 76 ? -11.442 12.389 22.190 1.00 92.56 76 VAL A O 1
ATOM 585 N N . THR A 1 77 ? -11.971 13.844 23.801 1.00 95.38 77 THR A N 1
ATOM 586 C CA . THR A 1 77 ? -11.012 14.854 23.363 1.00 95.38 77 THR A CA 1
ATOM 587 C C . THR A 1 77 ? -9.593 14.460 23.765 1.00 95.38 77 THR A C 1
ATOM 589 O O . THR A 1 77 ? -9.363 13.710 24.718 1.00 95.38 77 THR A O 1
ATOM 592 N N . LYS A 1 78 ? -8.606 15.037 23.072 1.00 94.25 78 LYS A N 1
ATOM 593 C CA . LYS A 1 78 ? -7.192 14.896 23.442 1.00 94.25 78 LYS A CA 1
ATOM 594 C C . LYS A 1 78 ? -6.954 15.235 24.922 1.00 94.25 78 LYS A C 1
ATOM 596 O O . LYS A 1 78 ? -6.230 14.507 25.594 1.00 94.25 78 LYS A O 1
ATOM 601 N N . ASP A 1 79 ? -7.558 16.312 25.426 1.00 96.25 79 ASP A N 1
ATOM 602 C CA . ASP A 1 79 ? -7.368 16.755 26.812 1.00 96.25 79 ASP A CA 1
ATOM 603 C C . ASP A 1 79 ? -7.982 15.779 27.823 1.00 96.25 79 ASP A C 1
ATOM 605 O O . ASP A 1 79 ? -7.406 15.561 28.887 1.00 96.25 79 ASP A O 1
ATOM 609 N N . GLU A 1 80 ? -9.128 15.173 27.505 1.00 95.12 80 GLU A N 1
ATOM 610 C CA . GLU A 1 80 ? -9.753 14.148 28.348 1.00 95.12 80 GLU A CA 1
ATOM 611 C C . GLU A 1 80 ? -8.887 12.887 28.430 1.00 95.12 80 GLU A C 1
ATOM 613 O O . GLU A 1 80 ? -8.594 12.449 29.543 1.00 95.12 80 GLU A O 1
ATOM 618 N N . ILE A 1 81 ? -8.377 12.379 27.298 1.00 94.00 81 ILE A N 1
ATOM 619 C CA . ILE A 1 81 ? -7.444 11.234 27.284 1.00 94.00 81 ILE A CA 1
ATOM 620 C C . ILE A 1 81 ? -6.167 11.546 28.076 1.00 94.00 81 ILE A C 1
ATOM 622 O O . ILE A 1 81 ? -5.674 10.716 28.839 1.00 94.00 81 ILE A O 1
ATOM 626 N N . LEU A 1 82 ? -5.590 12.741 27.920 1.00 95.00 82 LEU A N 1
ATOM 627 C CA . LEU A 1 82 ? -4.355 13.082 28.631 1.00 95.00 82 LEU A CA 1
ATOM 628 C C . LEU A 1 82 ? -4.545 13.085 30.153 1.00 95.00 82 LEU A C 1
ATOM 630 O O . LEU A 1 82 ? -3.632 12.695 30.883 1.00 95.00 82 LEU A O 1
ATOM 634 N N . ARG A 1 83 ? -5.731 13.463 30.646 1.00 94.81 83 ARG A N 1
ATOM 635 C CA . ARG A 1 83 ? -6.045 13.397 32.081 1.00 94.81 83 ARG A CA 1
ATOM 636 C C . ARG A 1 83 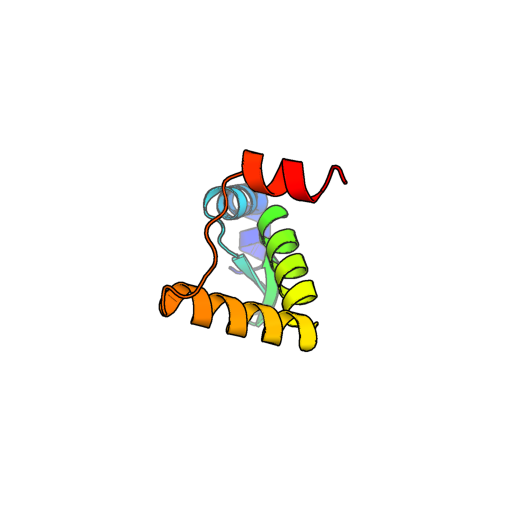? -6.123 11.956 32.587 1.00 94.81 83 ARG A C 1
ATOM 638 O O . ARG A 1 83 ? -5.651 11.705 33.691 1.00 94.81 83 ARG A O 1
ATOM 645 N N . THR A 1 84 ? -6.648 11.012 31.799 1.00 92.00 84 THR A N 1
ATOM 646 C CA . THR A 1 84 ? -6.747 9.599 32.220 1.00 92.00 84 THR A CA 1
ATOM 647 C C . THR A 1 84 ? -5.394 8.889 32.264 1.00 92.00 84 THR A C 1
ATOM 649 O O . THR A 1 84 ? -5.238 7.942 33.023 1.00 92.00 84 THR A O 1
ATOM 652 N N . LEU A 1 85 ? -4.415 9.340 31.471 1.00 90.75 85 LEU A N 1
ATOM 653 C CA . LEU A 1 85 ? -3.055 8.780 31.438 1.00 90.75 85 LEU A CA 1
ATOM 654 C C . LEU A 1 85 ? -2.105 9.387 32.485 1.00 90.75 85 LEU A C 1
ATOM 656 O O . LEU A 1 85 ? -1.019 8.857 32.698 1.00 90.75 85 LEU A O 1
ATOM 660 N N . SER A 1 86 ? -2.484 10.512 33.099 1.00 85.25 86 SER A N 1
ATOM 661 C CA . SER A 1 86 ? -1.649 11.246 34.064 1.00 85.25 86 SER A CA 1
ATOM 662 C C . SER A 1 86 ? -1.913 10.851 35.528 1.00 85.25 86 SER A C 1
ATOM 664 O O . SER A 1 86 ? -1.471 11.559 36.433 1.00 85.25 86 SER A O 1
ATOM 666 N N . THR A 1 87 ? -2.653 9.760 35.758 1.00 61.34 87 THR A N 1
ATOM 667 C CA . THR A 1 87 ? -2.912 9.156 37.079 1.00 61.34 87 THR A CA 1
ATOM 668 C C . THR A 1 87 ? -2.071 7.899 37.237 1.00 61.34 87 THR A C 1
ATOM 670 O O . THR A 1 87 ? -1.459 7.740 38.315 1.00 61.34 87 THR A O 1
#

Radius of gyration: 21.4 Å; Cα contacts (8 Å, |Δi|>4): 66; chains: 1; bounding box: 40×30×59 Å

Solvent-accessible surface area (backbone atoms only — not comparable to full-atom values): 5125 Å² total; per-residue (Å²): 83,49,49,71,56,44,72,77,41,46,68,61,51,52,58,43,16,62,73,68,75,43,73,49,51,29,18,58,95,89,36,83,74,49,73,49,62,26,71,68,57,50,52,52,50,52,51,51,48,58,49,68,72,32,68,71,58,49,51,50,54,54,51,52,54,48,31,50,76,70,68,67,51,86,86,74,53,73,70,58,53,52,58,71,74,73,113

Mean predicted aligned error: 4.97 Å

Foldseek 3Di:
DEPVVCVVCVVVQQVCQVPVVDKDFYDYPNHGDDIDHHPVSVVVVVVVVVQVVDVVSVVVVVVQVVCVVVVNDDDDDPVRVVVVVVD

Nearest PDB structures (foldseek):
  3g5o-assembly1_D  TM=8.749E-01  e=1.304E-05  Mycobacterium tuberculosis H37Rv
  2a6q-assembly1_A  TM=8.830E-01  e=4.253E-05  Escherichia coli
  6l8f-assembly1_A  TM=8.887E-01  e=2.105E-04  Staphylococcus aureus subsp. aureus NCTC 8325
  7bwf-assembly1_D  TM=8.668E-01  e=1.197E-03  Staphylococcus aureus
  2a6q-assembly3_D  TM=9.219E-01  e=8.987E-03  Escherichia coli

pLDDT: mean 95.62, std 4.27, range [61.34, 98.38]

Sequence (87 aa):
MALRDVKNHLSEVVDQVEREHDRVVITKHGRPAAVVVSVDDLASLEETLDIAGRPQLMRQIRASLTEIAAGEAEVVTKDEILRTLST

Secondary structure (DSSP, 8-state):
-BHHHHHHSHHHHHHHHHHH---EEEEETTEEEEEE--HHHHHHHHHHHHHHT-HHHHHHHHHHHHHHHHT-S----HHHHHHHH--